Protein AF-A0A1A8B8T2-F1 (afdb_monomer_lite)

Radius of gyration: 16.43 Å; chains: 1; bounding box: 37×33×47 Å

Secondary structure (DSSP, 8-state):
-EEEEETTTHHHHHHHHHGGGT-SS----SEEEEES--HHHHHHHHHHT-GGG-SEEEEESS----HHHHHHHHHHS--TT--EEEPPTTSSBGGGTGGGHHHHHHHHHHHHHH-TT--EEE-TT-B-TTTHHHHHTT--SPPSEEE-TT----HHHHHHHHTSTTTTT---

Structure (mmCIF, N/CA/C/O backbone):
data_AF-A0A1A8B8T2-F1
#
_entry.id   AF-A0A1A8B8T2-F1
#
loop_
_atom_site.group_PDB
_atom_site.id
_atom_site.type_symbol
_atom_site.label_atom_id
_atom_site.label_alt_id
_atom_site.label_comp_id
_atom_site.label_asym_id
_atom_site.label_entity_id
_atom_site.label_seq_id
_atom_site.pdbx_PDB_ins_code
_atom_site.Cartn_x
_atom_site.Cartn_y
_atom_site.Cartn_z
_atom_site.occupancy
_atom_site.B_iso_or_equiv
_atom_site.auth_seq_id
_atom_site.auth_comp_id
_atom_site.auth_asym_id
_atom_site.auth_atom_id
_atom_site.pdbx_PDB_model_num
ATOM 1 N N . LEU A 1 1 ? -11.308 -6.260 12.263 1.00 86.25 1 LEU A N 1
ATOM 2 C CA . LEU A 1 1 ? -12.463 -6.213 11.328 1.00 86.25 1 LEU A CA 1
ATOM 3 C C . LEU A 1 1 ? -11.987 -5.758 9.951 1.00 86.25 1 LEU A C 1
ATOM 5 O O . LEU A 1 1 ? -10.946 -5.115 9.890 1.00 86.25 1 LEU A O 1
ATOM 9 N N . ASN A 1 2 ? -12.717 -6.078 8.880 1.00 91.50 2 ASN A N 1
ATOM 10 C CA . ASN A 1 2 ? -12.465 -5.517 7.548 1.00 91.50 2 ASN A CA 1
ATOM 11 C C . ASN A 1 2 ? -13.457 -4.379 7.314 1.00 91.50 2 ASN A C 1
ATOM 13 O O . ASN A 1 2 ? -14.650 -4.625 7.146 1.00 91.50 2 ASN A O 1
ATOM 17 N N . GLY A 1 3 ? -12.977 -3.143 7.389 1.00 92.88 3 GLY A N 1
ATOM 18 C CA . GLY A 1 3 ? -13.793 -1.956 7.203 1.00 92.88 3 GLY A CA 1
ATOM 19 C C . GLY A 1 3 ? -13.821 -1.504 5.753 1.00 92.88 3 GLY A C 1
ATOM 20 O O . GLY A 1 3 ? -12.793 -1.516 5.078 1.00 92.88 3 GLY A O 1
ATOM 21 N N . PHE A 1 4 ? -14.994 -1.074 5.294 1.00 95.56 4 PHE A N 1
ATOM 22 C CA . PHE A 1 4 ? -15.179 -0.490 3.972 1.00 95.56 4 PHE A CA 1
ATOM 23 C C . PHE A 1 4 ? -15.694 0.942 4.100 1.00 95.56 4 PHE A C 1
ATOM 25 O O . PHE A 1 4 ? -16.806 1.172 4.583 1.00 95.56 4 PHE A O 1
ATOM 32 N N . VAL A 1 5 ? -14.867 1.898 3.689 1.00 96.25 5 VAL A N 1
ATOM 33 C CA . VAL A 1 5 ? -15.116 3.332 3.804 1.00 96.25 5 VAL A CA 1
ATOM 34 C C . VAL A 1 5 ? -15.271 3.925 2.414 1.00 96.25 5 VAL A C 1
ATOM 36 O O . VAL A 1 5 ? -14.436 3.754 1.532 1.00 96.25 5 VAL A O 1
ATOM 39 N N . THR A 1 6 ? -16.362 4.645 2.235 1.00 96.25 6 THR A N 1
ATOM 40 C CA . THR A 1 6 ? -16.762 5.287 0.995 1.00 96.25 6 THR A CA 1
ATOM 41 C C . THR A 1 6 ? -17.175 6.720 1.258 1.00 96.25 6 THR A C 1
ATOM 43 O O . THR A 1 6 ? -17.465 7.085 2.399 1.00 96.25 6 THR A O 1
ATOM 46 N N . GLY A 1 7 ? -17.309 7.527 0.205 1.00 93.12 7 GLY A N 1
ATOM 47 C CA . GLY A 1 7 ? -17.884 8.868 0.338 1.00 93.12 7 GLY A CA 1
ATOM 48 C C . GLY A 1 7 ? -19.260 8.894 1.024 1.00 93.12 7 GLY A C 1
ATOM 49 O O . GLY A 1 7 ? -19.603 9.890 1.646 1.00 93.12 7 GLY A O 1
ATOM 50 N N . ARG A 1 8 ? -20.033 7.796 0.975 1.00 94.38 8 ARG A N 1
ATOM 51 C CA . ARG A 1 8 ? -21.388 7.715 1.553 1.00 94.38 8 ARG A CA 1
ATOM 52 C C . ARG A 1 8 ? -21.424 7.394 3.045 1.00 94.38 8 ARG A C 1
ATOM 54 O O . ARG A 1 8 ? -22.410 7.706 3.699 1.00 94.38 8 ARG A O 1
ATOM 61 N N . ASN A 1 9 ? -20.400 6.724 3.570 1.00 95.31 9 ASN A N 1
ATOM 62 C CA . ASN A 1 9 ? -20.341 6.313 4.978 1.00 95.31 9 ASN A CA 1
ATOM 63 C C . ASN A 1 9 ? -19.120 6.888 5.711 1.00 95.31 9 ASN A C 1
ATOM 65 O O . ASN A 1 9 ? -18.833 6.475 6.831 1.00 95.31 9 ASN A O 1
ATOM 69 N N . TYR A 1 10 ? -18.424 7.848 5.100 1.00 96.12 10 TYR A N 1
ATOM 70 C CA . TYR A 1 10 ? -17.279 8.524 5.695 1.00 96.12 10 TYR A CA 1
ATOM 71 C C . TYR A 1 10 ? -17.621 9.144 7.054 1.00 96.12 10 TYR A C 1
ATOM 73 O O . TYR A 1 10 ? -16.960 8.820 8.036 1.00 96.12 10 TYR A O 1
ATOM 81 N N . ASP A 1 11 ? -18.669 9.970 7.132 1.00 95.88 11 ASP A N 1
ATOM 82 C CA . ASP A 1 11 ? -19.030 10.683 8.364 1.00 95.88 11 ASP A CA 1
ATOM 83 C C . ASP A 1 11 ? -19.333 9.743 9.542 1.00 95.88 11 ASP A C 1
ATOM 85 O O . ASP A 1 11 ? -18.708 9.902 10.595 1.00 95.88 11 ASP A O 1
ATOM 89 N N . PRO A 1 12 ? -20.209 8.721 9.414 1.00 94.19 12 PRO A N 1
ATOM 90 C CA . PRO A 1 12 ? -20.459 7.808 10.526 1.00 94.19 12 PRO A CA 1
ATOM 91 C C . PRO A 1 12 ? -19.224 6.979 10.905 1.00 94.19 12 PRO A C 1
ATOM 93 O O . PRO A 1 12 ? -19.027 6.711 12.088 1.00 94.19 12 PRO A O 1
ATOM 96 N N . VAL A 1 13 ? -18.367 6.599 9.948 1.00 94.06 13 VAL A N 1
ATOM 97 C CA . VAL A 1 13 ? -17.121 5.868 10.244 1.00 94.06 13 VAL A CA 1
ATOM 98 C C . VAL A 1 13 ? -16.120 6.757 10.982 1.00 94.06 13 VAL A C 1
ATOM 100 O O . VAL A 1 13 ? -15.571 6.344 12.001 1.00 94.06 13 VAL A O 1
ATOM 103 N N . ALA A 1 14 ? -15.905 7.986 10.511 1.00 94.25 14 ALA A N 1
ATOM 104 C CA . ALA A 1 14 ? -15.020 8.948 11.159 1.00 94.25 14 ALA A CA 1
ATOM 105 C C . ALA A 1 14 ? -15.506 9.274 12.579 1.00 94.25 14 ALA A C 1
ATOM 107 O O . ALA A 1 14 ? -14.713 9.253 13.520 1.00 94.25 14 ALA A O 1
ATOM 108 N N . GLN A 1 15 ? -16.813 9.486 12.757 1.00 92.00 15 GLN A N 1
ATOM 109 C CA . GLN A 1 15 ? -17.411 9.712 14.070 1.00 92.00 15 GLN A CA 1
ATOM 110 C C . GLN A 1 15 ? -17.219 8.506 14.997 1.00 92.00 15 GLN A C 1
ATOM 112 O O . GLN A 1 15 ? -16.865 8.678 16.162 1.00 92.00 15 GLN A O 1
ATOM 117 N N . ALA A 1 16 ? -17.405 7.284 14.491 1.00 91.00 16 ALA A N 1
ATOM 118 C CA . ALA A 1 16 ? -17.184 6.074 15.274 1.00 91.00 16 ALA A CA 1
ATOM 119 C C . ALA A 1 16 ? -15.723 5.946 15.737 1.00 91.00 16 ALA A C 1
ATOM 121 O O . ALA A 1 16 ? -15.481 5.582 16.889 1.00 91.00 16 ALA A O 1
ATOM 122 N N . PHE A 1 17 ? -14.755 6.312 14.888 1.00 91.62 17 PHE A N 1
ATOM 123 C CA . PHE A 1 17 ? -13.347 6.341 15.282 1.00 91.62 17 PHE A CA 1
ATOM 124 C C . PHE A 1 17 ? -13.031 7.427 16.318 1.00 91.62 17 PHE A C 1
ATOM 126 O O . PHE A 1 17 ? -12.315 7.169 17.284 1.00 91.62 17 PHE A O 1
ATOM 133 N N . LEU A 1 18 ? -13.603 8.626 16.180 1.00 90.31 18 LEU A N 1
ATOM 134 C CA . LEU A 1 18 ? -13.423 9.703 17.163 1.00 90.31 18 LEU A CA 1
ATOM 135 C C . LEU A 1 18 ? -13.948 9.315 18.553 1.00 90.31 18 LEU A C 1
ATOM 137 O O . LEU A 1 18 ? -13.370 9.697 19.570 1.00 90.31 18 LEU A O 1
ATOM 141 N N . LEU A 1 19 ? -15.018 8.520 18.598 1.00 88.12 19 LEU A N 1
ATOM 142 C CA . LEU A 1 19 ? -15.639 8.060 19.836 1.00 88.12 19 LEU A CA 1
ATOM 143 C C . LEU A 1 19 ? -14.949 6.834 20.463 1.00 88.12 19 LEU A C 1
ATOM 145 O O . LEU A 1 19 ? -15.340 6.438 21.560 1.00 88.12 19 LEU A O 1
ATOM 149 N N . LEU A 1 20 ? -13.895 6.265 19.855 1.00 82.25 20 LEU A N 1
ATOM 150 C CA . LEU A 1 20 ? -13.179 5.088 20.386 1.00 82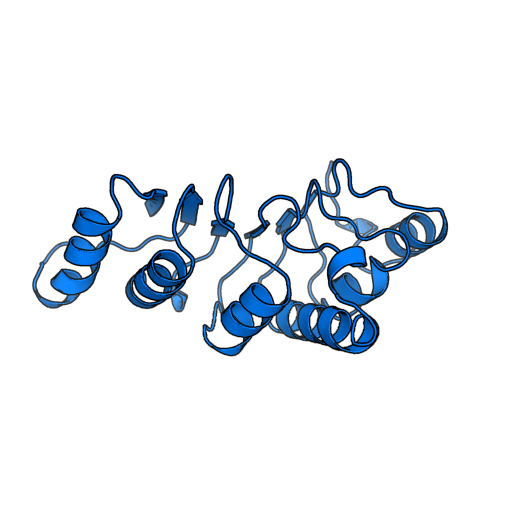.25 20 LEU A CA 1
ATOM 151 C C . LEU A 1 20 ? -12.725 5.244 21.840 1.00 82.25 20 LEU A C 1
ATOM 153 O O . LEU A 1 20 ? -12.705 4.276 22.597 1.00 82.25 20 LEU A O 1
ATOM 157 N N . ARG A 1 21 ? -12.354 6.465 22.240 1.00 73.38 21 ARG A N 1
ATOM 158 C CA . ARG A 1 21 ? -11.907 6.760 23.611 1.00 73.38 21 ARG A CA 1
ATOM 159 C C . ARG A 1 21 ? -13.054 6.838 24.620 1.00 73.38 21 ARG A C 1
ATOM 161 O O . ARG A 1 21 ? -12.801 6.799 25.818 1.00 73.38 21 ARG A O 1
ATOM 168 N N . CYS A 1 22 ? -14.290 6.951 24.144 1.00 79.69 22 CYS A N 1
ATOM 169 C CA . CYS A 1 22 ? -15.491 7.161 24.949 1.00 79.69 22 CYS A CA 1
ATOM 170 C C . CYS A 1 22 ? -16.434 5.947 24.944 1.00 79.69 22 CYS A C 1
ATOM 172 O O . CYS A 1 22 ? -17.395 5.925 25.710 1.00 79.69 22 CYS A O 1
ATOM 174 N N . CYS A 1 23 ? -16.178 4.945 24.098 1.00 75.81 23 CYS A N 1
ATOM 175 C CA . CYS A 1 23 ? -17.034 3.773 23.943 1.00 75.81 23 CYS A CA 1
ATOM 176 C C . CYS A 1 23 ? -16.363 2.496 24.485 1.00 75.81 23 CYS A C 1
ATOM 178 O O . CYS A 1 23 ? -15.173 2.280 24.256 1.00 75.81 23 CYS A O 1
ATOM 180 N N . PRO A 1 24 ? -17.116 1.602 25.156 1.00 75.81 24 PRO A N 1
ATOM 181 C CA . PRO A 1 24 ? -16.579 0.329 25.643 1.00 75.81 24 PRO A CA 1
ATOM 182 C C . PRO A 1 24 ? -16.235 -0.644 24.501 1.00 75.81 24 PRO A C 1
ATOM 184 O O . PRO A 1 24 ? -15.379 -1.511 24.669 1.00 75.81 24 PRO A O 1
ATOM 187 N N . LEU A 1 25 ? -16.870 -0.492 23.330 1.00 78.50 25 LEU A N 1
ATOM 188 C CA . LEU A 1 25 ? -16.564 -1.260 22.126 1.00 78.50 25 LEU A CA 1
ATOM 189 C C . LEU A 1 25 ? -15.588 -0.479 21.239 1.00 78.50 25 LEU A C 1
ATOM 191 O O . LEU A 1 25 ? -15.946 0.557 20.681 1.00 78.50 25 LEU A O 1
ATOM 195 N N . LYS A 1 26 ? -14.367 -0.999 21.083 1.00 79.31 26 LYS A N 1
ATOM 196 C CA . LYS A 1 26 ? -13.339 -0.396 20.228 1.00 79.31 26 LYS A CA 1
ATOM 197 C C . LYS A 1 26 ? -13.369 -1.011 18.832 1.00 79.31 26 LYS A C 1
ATOM 199 O O . LYS A 1 26 ? -13.115 -2.203 18.655 1.00 79.31 26 LYS A O 1
ATOM 204 N N . LEU A 1 27 ? -13.702 -0.197 17.839 1.00 82.44 27 LEU A N 1
ATOM 205 C CA . LEU A 1 27 ? -13.616 -0.554 16.428 1.00 82.44 27 LEU A CA 1
ATOM 206 C C . LEU A 1 27 ? -12.154 -0.516 15.974 1.00 82.44 27 LEU A C 1
ATOM 208 O O . LEU A 1 27 ? -11.565 0.552 15.882 1.00 82.44 27 LEU A O 1
ATOM 212 N N . HIS A 1 28 ? -11.600 -1.679 15.630 1.00 86.50 28 HIS A N 1
ATOM 213 C CA . HIS A 1 28 ? -10.270 -1.781 15.026 1.00 86.50 28 HIS A CA 1
ATOM 214 C C . HIS A 1 28 ? -10.358 -2.422 13.639 1.00 86.50 28 HIS A C 1
ATOM 216 O O . HIS A 1 28 ? -10.804 -3.574 13.470 1.00 86.50 28 HIS A O 1
ATOM 222 N N . PHE A 1 29 ? -9.930 -1.672 12.626 1.00 92.44 29 PHE A N 1
ATOM 223 C CA . PHE A 1 29 ? -9.843 -2.161 11.257 1.00 92.44 29 PHE A CA 1
ATOM 224 C C . PHE A 1 29 ? -8.475 -2.805 11.045 1.00 92.44 29 PHE A C 1
ATOM 226 O O . PHE A 1 29 ? -7.437 -2.169 11.118 1.00 92.44 29 PHE A O 1
ATOM 233 N N . VAL A 1 30 ? -8.502 -4.113 10.807 1.00 94.69 30 VAL A N 1
ATOM 234 C CA . VAL A 1 30 ? -7.327 -4.922 10.462 1.00 94.69 30 VAL A CA 1
ATOM 235 C C . VAL A 1 30 ? -7.168 -4.955 8.942 1.00 94.69 30 VAL A C 1
ATOM 237 O O . VAL A 1 30 ? -6.048 -4.986 8.438 1.00 94.69 30 VAL A O 1
ATOM 240 N N . GLY A 1 31 ? -8.287 -4.900 8.216 1.00 97.00 31 GLY A N 1
ATOM 241 C CA . GLY A 1 31 ? -8.344 -4.537 6.807 1.00 97.00 31 GLY A CA 1
ATOM 242 C C . GLY A 1 31 ? -9.090 -3.217 6.649 1.00 97.00 31 GLY A C 1
ATOM 243 O O . GLY A 1 31 ? -10.160 -3.040 7.234 1.00 97.00 31 GLY A O 1
ATOM 244 N N . PHE A 1 32 ? -8.531 -2.302 5.871 1.00 97.31 32 PHE A N 1
ATOM 245 C CA . PHE A 1 32 ? -9.103 -1.003 5.564 1.00 97.31 32 PHE A CA 1
ATOM 246 C C . PHE A 1 32 ? -9.251 -0.884 4.050 1.00 97.31 32 PHE A C 1
ATOM 248 O O . PHE A 1 32 ? -8.254 -0.868 3.333 1.00 97.31 32 PHE A O 1
ATOM 255 N N . ARG A 1 33 ? -10.487 -0.777 3.562 1.00 97.31 33 ARG A N 1
ATOM 256 C CA . ARG A 1 33 ? -10.778 -0.532 2.151 1.00 97.31 33 ARG A CA 1
ATOM 257 C C . ARG A 1 33 ? -11.412 0.843 1.970 1.00 97.31 33 ARG A C 1
ATOM 259 O O . ARG A 1 33 ? -12.443 1.115 2.576 1.00 97.31 33 ARG A O 1
ATOM 266 N N . ALA A 1 34 ? -10.823 1.673 1.120 1.00 97.12 34 ALA A N 1
ATOM 267 C CA . ALA A 1 34 ? -11.326 2.974 0.696 1.00 97.12 34 ALA A CA 1
ATOM 268 C C . ALA A 1 34 ? -11.799 2.935 -0.757 1.00 97.12 34 ALA A C 1
ATOM 270 O O . ALA A 1 34 ? -11.105 2.394 -1.614 1.00 97.12 34 ALA A O 1
ATOM 271 N N . ASP A 1 35 ? -12.941 3.557 -1.031 1.00 95.69 35 ASP A N 1
ATOM 272 C CA . ASP A 1 35 ? -13.496 3.714 -2.378 1.00 95.69 35 ASP A CA 1
ATOM 273 C C . ASP A 1 35 ? -14.208 5.066 -2.503 1.00 95.69 35 ASP A C 1
ATOM 275 O O . ASP A 1 35 ? -14.904 5.490 -1.583 1.00 95.69 35 ASP A O 1
ATOM 279 N N . SER A 1 36 ? -14.052 5.768 -3.625 1.00 94.94 36 SER A N 1
ATOM 280 C CA . SER A 1 36 ? -14.780 7.015 -3.906 1.00 94.94 36 SER A CA 1
ATOM 281 C C . SER A 1 36 ? -14.655 8.067 -2.784 1.00 94.94 36 SER A C 1
ATOM 283 O O . SER A 1 36 ? -15.607 8.787 -2.468 1.00 94.94 36 SER A O 1
ATOM 285 N N . LEU A 1 37 ? -13.487 8.125 -2.134 1.00 95.56 37 LEU A N 1
ATOM 286 C CA . LEU A 1 37 ? -13.139 9.109 -1.110 1.00 95.56 37 LEU A CA 1
ATOM 287 C C . LEU A 1 37 ? -12.304 10.240 -1.711 1.00 95.56 37 LEU A C 1
ATOM 289 O O . LEU A 1 37 ? -11.408 10.011 -2.522 1.00 95.56 37 LEU A O 1
ATOM 293 N N . SER A 1 38 ? -12.541 11.465 -1.237 1.00 95.31 38 SER A N 1
ATOM 294 C CA . SER A 1 38 ? -11.594 12.559 -1.457 1.00 95.31 38 SER A CA 1
ATOM 295 C C . SER A 1 38 ? -10.281 12.267 -0.723 1.00 95.31 38 SER A C 1
ATOM 297 O O . SER A 1 38 ? -10.276 11.596 0.312 1.00 95.31 38 SER A O 1
ATOM 299 N N . LEU A 1 39 ? -9.162 12.813 -1.208 1.00 94.50 39 LEU A N 1
ATOM 300 C CA . LEU A 1 39 ? -7.859 12.638 -0.553 1.00 94.50 39 LEU A CA 1
ATOM 301 C C . LEU A 1 39 ? -7.879 13.139 0.892 1.00 94.50 39 LEU A C 1
ATOM 303 O O . LEU A 1 39 ? -7.416 12.452 1.795 1.00 94.50 39 LEU A O 1
ATOM 307 N N . LYS A 1 40 ? -8.504 14.294 1.141 1.00 94.88 40 LYS A N 1
ATOM 308 C CA . LYS A 1 40 ? -8.662 14.826 2.499 1.00 94.88 40 LYS A CA 1
ATOM 309 C C . LYS A 1 40 ? -9.353 13.816 3.420 1.00 94.88 40 LYS A C 1
ATOM 311 O O . LYS A 1 40 ? -8.881 13.587 4.531 1.00 94.88 40 LYS A O 1
ATOM 316 N N . HIS A 1 41 ? -10.448 13.210 2.959 1.00 95.94 41 HIS A N 1
ATOM 317 C CA . HIS A 1 41 ? -11.193 12.224 3.739 1.00 95.94 41 HIS A CA 1
ATOM 318 C C . HIS A 1 41 ? -10.395 10.941 3.947 1.00 95.94 41 HIS A C 1
ATOM 320 O O . HIS A 1 41 ? -10.339 10.463 5.075 1.00 95.94 41 HIS A O 1
ATOM 326 N N . LEU A 1 42 ? -9.731 10.431 2.905 1.00 95.81 42 LEU A N 1
ATOM 327 C CA . LEU A 1 42 ? -8.870 9.251 2.990 1.00 95.81 42 LEU A CA 1
ATOM 328 C C . LEU A 1 42 ? -7.783 9.422 4.058 1.00 95.81 42 LEU A C 1
ATOM 330 O O . LEU A 1 42 ? -7.661 8.593 4.956 1.00 95.81 42 LEU A O 1
ATOM 334 N N . PHE A 1 43 ? -7.013 10.509 3.986 1.00 95.12 43 PHE A N 1
ATOM 335 C CA . PHE A 1 43 ? -5.911 10.759 4.915 1.00 95.12 43 PHE A CA 1
ATOM 336 C C . PHE A 1 43 ? -6.407 10.958 6.345 1.00 95.12 43 PHE A C 1
ATOM 338 O O . PHE A 1 43 ? -5.794 10.464 7.291 1.00 95.12 43 PHE A O 1
ATOM 345 N N . TYR A 1 44 ? -7.520 11.675 6.507 1.00 95.25 44 TYR A N 1
ATOM 346 C CA . TYR A 1 44 ? -8.097 11.918 7.819 1.00 95.25 44 TYR A CA 1
ATOM 347 C C . TYR A 1 44 ? -8.586 10.621 8.466 1.00 95.25 44 TYR A C 1
ATOM 349 O O . TYR A 1 44 ? -8.184 10.307 9.584 1.00 95.25 44 TYR A O 1
ATOM 357 N N . VAL A 1 45 ? -9.396 9.830 7.756 1.00 94.94 45 VAL A N 1
ATOM 358 C CA . VAL A 1 45 ? -9.964 8.601 8.322 1.00 94.94 45 VAL A CA 1
ATOM 359 C C . VAL A 1 45 ? -8.899 7.527 8.557 1.00 94.94 45 VAL A C 1
ATOM 361 O O . VAL A 1 45 ? -8.981 6.828 9.560 1.00 94.94 45 VAL A O 1
ATOM 364 N N . LEU A 1 46 ? -7.868 7.426 7.705 1.00 94.81 46 LEU A N 1
ATOM 365 C CA . LEU A 1 46 ? -6.755 6.495 7.926 1.00 94.81 46 LEU A CA 1
ATOM 366 C C . LEU A 1 46 ? -6.007 6.813 9.220 1.00 94.81 46 LEU A C 1
ATOM 368 O O . LEU A 1 46 ? -5.714 5.905 9.988 1.00 94.81 46 LEU A O 1
ATOM 372 N N . ARG A 1 47 ? -5.758 8.097 9.504 1.00 92.25 47 ARG A N 1
ATOM 373 C CA . ARG A 1 47 ? -5.132 8.523 10.766 1.00 92.25 47 ARG A CA 1
ATOM 374 C C . ARG A 1 47 ? -5.987 8.210 11.991 1.00 92.25 47 ARG A C 1
ATOM 376 O O . ARG A 1 47 ? -5.438 7.957 13.055 1.00 92.25 47 ARG A O 1
ATOM 383 N N . LEU A 1 48 ? -7.311 8.245 11.851 1.00 92.38 48 LEU A N 1
ATOM 384 C CA . LEU A 1 48 ? -8.231 7.886 12.929 1.00 92.38 48 LEU A CA 1
ATOM 385 C C . LEU A 1 48 ? -8.351 6.369 13.140 1.00 92.38 48 LEU A C 1
ATOM 387 O O . LEU A 1 48 ? -8.685 5.940 14.240 1.00 92.38 48 LEU A O 1
ATOM 391 N N . ALA A 1 49 ? -8.082 5.567 12.110 1.00 91.94 49 ALA A N 1
ATOM 392 C CA . ALA A 1 49 ? -8.307 4.122 12.099 1.00 91.94 49 ALA A CA 1
ATOM 393 C C . ALA A 1 49 ? -7.187 3.285 12.755 1.00 91.94 49 ALA A C 1
ATOM 395 O O . ALA A 1 49 ? -7.148 2.078 12.523 1.00 91.94 49 ALA A O 1
ATOM 396 N N . GLU A 1 50 ? -6.299 3.906 13.543 1.00 89.56 50 GLU A N 1
ATOM 397 C CA . GLU A 1 50 ? -5.125 3.274 14.178 1.00 89.56 50 GLU A CA 1
ATOM 398 C C . GLU A 1 50 ? -4.275 2.456 13.176 1.00 89.56 50 GLU A C 1
ATOM 400 O O . GLU A 1 50 ? -4.320 1.219 13.164 1.00 89.56 50 GLU A O 1
ATOM 405 N N . PRO A 1 51 ? -3.502 3.134 12.301 1.00 92.75 51 PRO A N 1
ATOM 406 C CA . PRO A 1 51 ? -2.668 2.515 11.263 1.00 92.75 51 PRO A CA 1
ATOM 407 C C . PRO A 1 51 ? -1.788 1.345 11.728 1.00 92.75 51 PRO A C 1
ATOM 409 O O . PRO A 1 51 ? -1.527 0.416 10.964 1.00 92.75 51 PRO A O 1
ATOM 412 N N . GLU A 1 52 ? -1.388 1.334 12.999 1.00 92.50 52 GLU A N 1
ATOM 413 C CA . GLU A 1 52 ? -0.570 0.305 13.640 1.00 92.50 52 GLU A CA 1
ATOM 414 C C . GLU A 1 52 ? -1.263 -1.066 13.729 1.00 92.50 52 GLU A C 1
ATOM 416 O O . GLU A 1 52 ? -0.607 -2.099 13.926 1.00 92.50 52 GLU A O 1
ATOM 421 N N . ALA A 1 53 ? -2.593 -1.094 13.609 1.00 92.00 53 ALA A N 1
ATOM 422 C CA . ALA A 1 53 ? -3.405 -2.306 13.577 1.00 92.00 53 ALA A CA 1
ATOM 423 C C . ALA A 1 53 ? -3.729 -2.779 12.148 1.00 92.00 53 ALA A C 1
ATOM 425 O O . ALA A 1 53 ? -4.148 -3.929 11.971 1.00 92.00 53 ALA A O 1
ATOM 426 N N . ILE A 1 54 ? -3.523 -1.930 11.134 1.00 96.62 54 ILE A N 1
ATOM 427 C CA . ILE A 1 54 ? -3.876 -2.226 9.746 1.00 96.62 54 ILE A CA 1
ATOM 428 C C . ILE A 1 54 ? -2.856 -3.202 9.151 1.00 96.62 54 ILE A C 1
ATOM 430 O O . ILE A 1 54 ? -1.659 -2.941 9.066 1.00 96.62 54 ILE A O 1
ATOM 434 N N . THR A 1 55 ? -3.361 -4.347 8.701 1.00 97.62 55 THR A N 1
ATOM 435 C CA . THR A 1 55 ? -2.592 -5.379 7.989 1.00 97.62 55 THR A CA 1
ATOM 436 C C . THR A 1 55 ? -2.896 -5.414 6.497 1.00 97.62 55 THR A C 1
ATOM 438 O O . THR A 1 55 ? -2.091 -5.923 5.720 1.00 97.62 55 THR A O 1
ATOM 441 N N . LYS A 1 56 ? -4.033 -4.852 6.080 1.00 98.25 56 LYS A N 1
ATOM 442 C CA . LYS A 1 56 ? -4.440 -4.767 4.679 1.00 98.25 56 LYS A CA 1
ATOM 443 C C . LYS A 1 56 ? -5.009 -3.385 4.382 1.00 98.25 56 LYS A C 1
ATOM 445 O O . LYS A 1 56 ? -5.967 -2.982 5.034 1.00 98.25 56 LYS A O 1
ATOM 450 N N . LEU A 1 57 ? -4.437 -2.685 3.408 1.00 98.12 57 LEU A N 1
ATOM 451 C CA . LEU A 1 57 ? -4.892 -1.380 2.938 1.00 98.12 57 LEU A CA 1
ATOM 452 C C . LEU A 1 57 ? -5.261 -1.481 1.461 1.00 98.12 57 LEU A C 1
ATOM 454 O O . LEU A 1 57 ? -4.408 -1.731 0.617 1.00 98.12 57 LEU A O 1
ATOM 458 N N . GLU A 1 58 ? -6.532 -1.263 1.154 1.00 97.56 58 GLU A N 1
ATOM 459 C CA . GLU A 1 58 ? -7.061 -1.302 -0.202 1.00 97.56 58 GLU A CA 1
ATOM 460 C C . GLU A 1 58 ? -7.62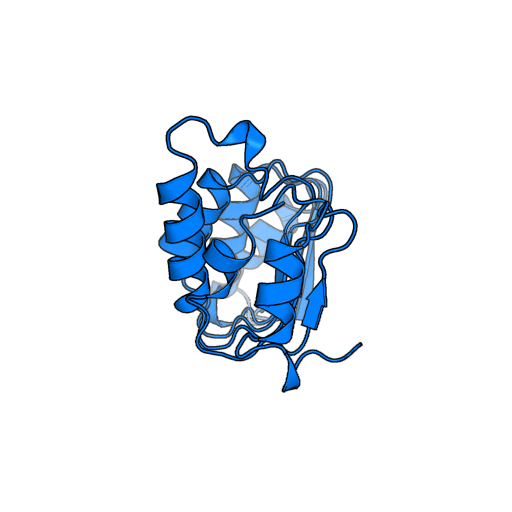4 0.062 -0.570 1.00 97.56 58 GLU A C 1
ATOM 462 O O . GLU A 1 58 ? -8.717 0.422 -0.143 1.00 97.56 58 GLU A O 1
ATOM 467 N N . VAL A 1 59 ? -6.902 0.831 -1.374 1.00 96.69 59 VAL A N 1
ATOM 468 C CA . VAL A 1 59 ? -7.433 2.057 -1.965 1.00 96.69 59 VAL A CA 1
ATOM 469 C C . VAL A 1 59 ? -7.851 1.715 -3.386 1.00 96.69 59 VAL A C 1
ATOM 471 O O . VAL A 1 59 ? -7.018 1.431 -4.236 1.00 96.69 59 VAL A O 1
ATOM 474 N N . VAL A 1 60 ? -9.155 1.683 -3.636 1.00 90.44 60 VAL A N 1
ATOM 475 C CA . VAL A 1 60 ? -9.733 1.261 -4.918 1.00 90.44 60 VAL A CA 1
ATOM 476 C C . VAL A 1 60 ? -10.664 2.340 -5.461 1.00 90.44 60 VAL A C 1
ATOM 478 O O . VAL A 1 60 ? -10.999 3.254 -4.724 1.00 90.44 60 VAL A O 1
ATOM 481 N N . HIS A 1 61 ? -11.040 2.223 -6.741 1.00 78.62 61 HIS A N 1
ATOM 482 C CA . HIS A 1 61 ? -12.044 3.000 -7.499 1.00 78.62 61 HIS A CA 1
ATOM 483 C C . HIS A 1 61 ? -12.301 4.464 -7.073 1.00 78.62 61 HIS A C 1
ATOM 485 O O . HIS A 1 61 ? -12.730 4.763 -5.965 1.00 78.62 61 HIS A O 1
ATOM 491 N N . ASN A 1 62 ? -12.173 5.406 -8.011 1.00 85.62 62 ASN A N 1
ATOM 492 C CA . ASN A 1 62 ? -12.578 6.816 -7.840 1.00 85.62 62 ASN A CA 1
ATOM 493 C C . ASN A 1 62 ? -11.920 7.573 -6.670 1.00 85.62 62 ASN A C 1
ATOM 495 O O . ASN A 1 62 ? -12.366 8.665 -6.316 1.00 85.62 62 ASN A O 1
ATOM 499 N N . VAL A 1 63 ? -10.860 7.030 -6.072 1.00 93.56 63 VAL A N 1
ATOM 500 C CA . VAL A 1 63 ? -9.963 7.795 -5.207 1.00 93.56 63 VAL A CA 1
ATOM 501 C C . VAL A 1 63 ? -8.876 8.388 -6.106 1.00 93.56 63 VAL A C 1
ATOM 503 O O . VAL A 1 63 ? -8.141 7.612 -6.720 1.00 93.56 63 VAL A O 1
ATOM 506 N N . PRO A 1 64 ? -8.739 9.724 -6.203 1.00 92.81 64 PRO A N 1
ATOM 507 C CA . PRO A 1 64 ? -7.741 10.369 -7.056 1.00 92.81 64 PRO A CA 1
ATOM 508 C C . PRO A 1 64 ? -6.352 10.335 -6.395 1.00 92.81 64 PRO A C 1
ATOM 510 O O . PRO A 1 64 ? -5.733 11.369 -6.157 1.00 92.81 64 PRO A O 1
ATOM 513 N N . LEU A 1 65 ? -5.896 9.139 -6.016 1.00 93.69 65 LEU A N 1
ATOM 514 C CA . LEU A 1 65 ? -4.566 8.914 -5.464 1.00 93.69 65 LEU A CA 1
ATOM 515 C C . LEU A 1 65 ? -3.559 8.895 -6.612 1.00 93.69 65 LEU A C 1
ATOM 517 O O . LEU A 1 65 ? -3.751 8.178 -7.587 1.00 93.69 65 LEU A O 1
ATOM 521 N N . GLU A 1 66 ? -2.484 9.660 -6.466 1.00 92.38 66 GLU A N 1
ATOM 522 C CA . GLU A 1 66 ? -1.365 9.721 -7.411 1.00 92.38 66 GLU A CA 1
ATOM 523 C C . GLU A 1 66 ? -0.058 9.517 -6.638 1.00 92.38 66 GLU A C 1
ATOM 525 O O . GLU A 1 66 ? -0.053 9.548 -5.405 1.00 92.38 66 GLU A O 1
ATOM 530 N N . ALA A 1 67 ? 1.051 9.331 -7.348 1.00 91.94 67 ALA A N 1
ATOM 531 C CA . ALA A 1 67 ? 2.346 8.980 -6.773 1.00 91.94 67 ALA A CA 1
ATOM 532 C C . ALA A 1 67 ? 2.810 9.945 -5.665 1.00 91.94 67 ALA A C 1
ATOM 534 O O . ALA A 1 67 ? 3.218 9.486 -4.601 1.00 91.94 67 ALA A O 1
ATOM 535 N N . PHE A 1 68 ? 2.658 11.261 -5.849 1.00 91.44 68 PHE A N 1
ATOM 536 C CA . PHE A 1 68 ? 2.986 12.248 -4.810 1.00 91.44 68 PHE A CA 1
ATOM 537 C C . PHE A 1 68 ? 2.104 12.094 -3.560 1.00 91.44 68 PHE A C 1
ATOM 539 O O . PHE A 1 68 ? 2.575 12.151 -2.427 1.00 91.44 68 PHE A O 1
ATOM 546 N N . HIS A 1 69 ? 0.807 11.833 -3.737 1.00 94.00 69 HIS A N 1
ATOM 547 C CA . HIS A 1 69 ? -0.084 11.567 -2.607 1.00 94.00 69 HIS A CA 1
ATOM 548 C C . HIS A 1 69 ? 0.317 10.280 -1.877 1.00 94.00 69 HIS A C 1
ATOM 550 O O . HIS A 1 69 ? 0.282 10.231 -0.650 1.00 94.00 69 HIS A O 1
ATOM 556 N N . LEU A 1 70 ? 0.720 9.244 -2.613 1.00 94.44 70 LEU A N 1
ATOM 557 C CA . LEU A 1 70 ? 1.204 8.000 -2.025 1.00 94.44 70 LEU A CA 1
ATOM 558 C C . LEU A 1 70 ? 2.499 8.212 -1.228 1.00 94.44 70 LEU A C 1
ATOM 560 O O . LEU A 1 70 ? 2.621 7.683 -0.126 1.00 94.44 70 LEU A O 1
ATOM 564 N N . GLU A 1 71 ? 3.427 9.020 -1.736 1.00 94.44 71 GLU A N 1
ATOM 565 C CA . GLU A 1 71 ? 4.657 9.388 -1.030 1.00 94.44 71 GLU A CA 1
ATOM 566 C C . GLU A 1 71 ? 4.336 10.083 0.299 1.00 94.44 71 GLU A C 1
ATOM 568 O O . GLU A 1 71 ? 4.841 9.700 1.357 1.00 94.44 71 GLU A O 1
ATOM 573 N N . VAL A 1 72 ? 3.428 11.064 0.279 1.00 94.56 72 VAL A N 1
ATOM 574 C CA . VAL A 1 72 ? 2.979 11.751 1.498 1.00 94.56 72 VAL A CA 1
ATOM 575 C C . VAL A 1 72 ? 2.289 10.775 2.454 1.00 94.56 72 VAL A C 1
ATOM 577 O O . VAL A 1 72 ? 2.506 10.849 3.661 1.00 94.56 72 VAL A O 1
ATOM 580 N N . LEU A 1 73 ? 1.475 9.844 1.953 1.00 95.19 73 LEU A N 1
ATOM 581 C CA . LEU A 1 73 ? 0.804 8.852 2.793 1.00 95.19 73 LEU A CA 1
ATOM 582 C C . LEU A 1 73 ? 1.819 7.960 3.517 1.00 95.19 73 LEU A C 1
ATOM 584 O O . LEU A 1 73 ? 1.768 7.859 4.741 1.00 95.19 73 LEU A O 1
ATOM 588 N N . LEU A 1 74 ? 2.749 7.358 2.773 1.00 95.12 74 LEU A N 1
ATOM 589 C CA . LEU A 1 74 ? 3.734 6.418 3.309 1.00 95.12 74 LEU A CA 1
ATOM 590 C C . LEU A 1 74 ? 4.806 7.099 4.174 1.00 95.12 74 LEU A C 1
ATOM 592 O O . LEU A 1 74 ? 5.342 6.475 5.079 1.00 95.12 74 LEU A O 1
ATOM 596 N N . SER A 1 75 ? 5.103 8.381 3.941 1.00 94.56 75 SER A N 1
ATOM 597 C CA . SER A 1 75 ? 6.063 9.139 4.761 1.00 94.56 75 SER A CA 1
ATOM 598 C C . SER A 1 75 ? 5.461 9.717 6.046 1.00 94.56 75 SER A C 1
ATOM 600 O O . SER A 1 75 ? 6.193 10.043 6.982 1.00 94.56 75 SER A O 1
ATOM 602 N N . LYS A 1 76 ? 4.135 9.906 6.104 1.00 93.06 76 LYS A N 1
ATOM 603 C CA . LYS A 1 76 ? 3.448 10.547 7.242 1.00 93.06 76 LYS A CA 1
ATOM 604 C C . LYS A 1 76 ? 2.649 9.587 8.110 1.00 93.06 76 LYS A C 1
ATOM 606 O O . LYS A 1 76 ? 2.149 10.026 9.149 1.00 93.06 76 LYS A O 1
ATOM 611 N N . VAL A 1 77 ? 2.461 8.348 7.673 1.00 93.06 77 VAL A N 1
ATOM 612 C CA . VAL A 1 77 ? 1.688 7.332 8.382 1.00 93.06 77 VAL A CA 1
ATOM 613 C C . VAL A 1 77 ? 2.508 6.055 8.431 1.00 93.06 77 VAL A C 1
ATOM 615 O O . VAL A 1 77 ? 2.895 5.530 7.391 1.00 93.06 77 VAL A O 1
ATOM 618 N N . ASP A 1 78 ? 2.768 5.569 9.641 1.00 92.75 78 ASP A N 1
ATOM 619 C CA . ASP A 1 78 ? 3.471 4.308 9.836 1.00 92.75 78 ASP A CA 1
ATOM 620 C C . ASP A 1 78 ? 2.478 3.144 9.766 1.00 92.75 78 ASP A C 1
ATOM 622 O O . ASP A 1 78 ? 1.429 3.161 10.414 1.00 92.75 78 ASP A O 1
ATOM 626 N N . PHE A 1 79 ? 2.816 2.127 8.979 1.00 95.94 79 PHE A N 1
ATOM 627 C CA . PHE A 1 79 ? 2.020 0.913 8.848 1.00 95.94 79 PHE A CA 1
ATOM 628 C C . PHE A 1 79 ? 2.867 -0.325 9.188 1.00 95.94 79 PHE A C 1
ATOM 630 O O . PHE A 1 79 ? 3.143 -1.163 8.321 1.00 95.94 79 PHE A O 1
ATOM 637 N N . PRO A 1 80 ? 3.272 -0.495 10.459 1.00 95.44 80 PRO A N 1
ATOM 638 C CA . PRO A 1 80 ? 4.264 -1.497 10.860 1.00 95.44 80 PRO A CA 1
ATOM 639 C C . PRO A 1 80 ? 3.829 -2.942 10.569 1.00 95.44 80 PRO A C 1
ATOM 641 O O . PRO A 1 80 ? 4.659 -3.835 10.374 1.00 95.44 80 PRO A O 1
ATOM 644 N N . LYS A 1 81 ? 2.515 -3.191 10.529 1.00 96.56 81 LYS A N 1
ATOM 645 C CA . LYS A 1 81 ? 1.925 -4.519 10.311 1.00 96.56 81 LYS A CA 1
ATOM 646 C C . LYS A 1 81 ? 1.342 -4.708 8.912 1.00 96.56 81 LYS A C 1
ATOM 648 O O . LYS A 1 81 ? 0.709 -5.740 8.684 1.00 96.56 81 LYS A O 1
ATOM 653 N N . LEU A 1 82 ? 1.529 -3.759 7.989 1.00 98.06 82 LEU A N 1
ATOM 654 C CA . LEU A 1 82 ? 0.931 -3.848 6.660 1.00 98.06 82 LEU A CA 1
ATOM 655 C C . LEU A 1 82 ? 1.534 -5.000 5.872 1.00 98.06 82 LEU A C 1
ATOM 657 O O . LEU A 1 82 ? 2.729 -5.017 5.597 1.00 98.06 82 LEU A O 1
ATOM 661 N N . LYS A 1 83 ? 0.681 -5.950 5.505 1.00 97.88 83 LYS A N 1
ATOM 662 C CA . LYS A 1 83 ? 1.024 -7.119 4.696 1.00 97.88 83 LYS A CA 1
ATOM 663 C C . LYS A 1 83 ? 0.560 -6.973 3.262 1.00 97.88 83 LYS A C 1
ATOM 665 O O . LYS A 1 83 ? 1.240 -7.444 2.361 1.00 97.88 83 LYS A O 1
ATOM 670 N N . SER A 1 84 ? -0.580 -6.319 3.055 1.00 98.25 84 SER A N 1
ATOM 671 C CA . SER A 1 84 ? -1.205 -6.174 1.746 1.00 98.25 84 SER A CA 1
ATOM 672 C C . SER A 1 84 ? -1.530 -4.715 1.449 1.00 98.25 84 SER A C 1
ATOM 674 O O . SER A 1 84 ? -2.204 -4.057 2.244 1.00 98.25 84 SER A O 1
ATOM 676 N N . LEU A 1 85 ? -1.050 -4.228 0.304 1.00 98.12 85 LEU A N 1
ATOM 677 C CA . LEU A 1 85 ? -1.325 -2.892 -0.213 1.00 98.12 85 LEU A CA 1
ATOM 678 C C . LEU A 1 85 ? -1.908 -2.989 -1.625 1.00 98.12 85 LEU A C 1
ATOM 680 O O . LEU A 1 85 ? -1.262 -3.514 -2.531 1.00 98.12 85 LEU A O 1
ATOM 684 N N . THR A 1 86 ? -3.103 -2.441 -1.815 1.00 97.75 86 THR A N 1
ATOM 685 C CA . THR A 1 86 ? -3.737 -2.279 -3.127 1.00 97.75 86 THR A CA 1
ATOM 686 C C . THR A 1 86 ? -3.874 -0.799 -3.439 1.00 97.75 86 THR A C 1
ATOM 688 O O . THR A 1 86 ? -4.445 -0.044 -2.648 1.00 97.75 86 THR A O 1
ATOM 691 N N . LEU A 1 87 ? -3.343 -0.396 -4.591 1.00 96.00 87 LEU A N 1
ATOM 692 C CA . LEU A 1 87 ? -3.395 0.973 -5.091 1.00 96.00 87 LEU A CA 1
ATOM 693 C C . LEU A 1 87 ? -4.450 1.103 -6.199 1.00 96.00 87 LEU A C 1
ATOM 695 O O . LEU A 1 87 ? -4.684 0.140 -6.935 1.00 96.00 87 LEU A O 1
ATOM 699 N N . PRO A 1 88 ? -5.086 2.278 -6.350 1.00 93.69 88 PRO A N 1
ATOM 700 C CA . PRO A 1 88 ? -6.069 2.477 -7.398 1.00 93.69 88 PRO A CA 1
ATOM 701 C C . PRO A 1 88 ? -5.381 2.613 -8.760 1.00 93.69 88 PRO A C 1
ATOM 703 O O . PRO A 1 88 ? -4.198 2.948 -8.860 1.00 93.69 88 PRO A O 1
ATOM 706 N N . ALA A 1 89 ? -6.160 2.398 -9.819 1.00 88.56 89 ALA A N 1
ATOM 707 C CA . ALA A 1 89 ? -5.699 2.563 -11.192 1.00 88.56 89 ALA A CA 1
ATOM 708 C C . ALA A 1 89 ? -5.079 3.952 -11.408 1.00 88.56 89 ALA A C 1
ATOM 710 O O . ALA A 1 89 ? -5.654 4.968 -11.015 1.00 88.56 89 ALA A O 1
ATOM 711 N N . GLY A 1 90 ? -3.912 3.995 -12.050 1.00 83.44 90 GLY A N 1
ATOM 712 C CA . GLY A 1 90 ? -3.203 5.242 -12.329 1.00 83.44 90 GLY A CA 1
ATOM 713 C C . GLY A 1 90 ? -2.549 5.918 -11.119 1.00 83.44 90 GLY A C 1
ATOM 714 O O . GLY A 1 90 ? -2.012 7.011 -11.290 1.00 83.44 90 GLY A O 1
ATOM 715 N N . ALA A 1 91 ? -2.541 5.293 -9.931 1.00 90.12 91 ALA A N 1
ATOM 716 C CA . ALA A 1 91 ? -1.790 5.812 -8.784 1.00 90.12 91 ALA A CA 1
ATOM 717 C C . ALA A 1 91 ? -0.291 5.905 -9.071 1.00 90.12 91 ALA A C 1
ATOM 719 O O . ALA A 1 91 ? 0.380 6.827 -8.614 1.00 90.12 91 ALA A O 1
ATOM 720 N N . LEU A 1 92 ? 0.217 4.963 -9.862 1.00 90.31 92 LEU A N 1
ATOM 721 C CA . LEU A 1 92 ? 1.574 4.961 -10.377 1.00 90.31 92 LEU A CA 1
ATOM 722 C C . LEU A 1 92 ? 1.498 5.116 -11.899 1.00 90.31 92 LEU A C 1
ATOM 724 O O . LEU A 1 92 ? 1.358 4.138 -12.630 1.00 90.31 92 LEU A O 1
ATOM 728 N N . ASP A 1 93 ? 1.531 6.355 -12.383 1.00 88.81 93 ASP A N 1
ATOM 729 C CA . ASP A 1 93 ? 1.604 6.657 -13.814 1.00 88.81 93 ASP A CA 1
ATOM 730 C C . ASP A 1 93 ? 2.872 7.459 -14.096 1.00 88.81 93 ASP A C 1
ATOM 732 O O . ASP A 1 93 ? 2.910 8.666 -13.854 1.00 88.81 93 ASP A O 1
ATOM 736 N N . VAL A 1 94 ? 3.911 6.786 -14.604 1.00 84.94 94 VAL A N 1
ATOM 737 C CA . VAL A 1 94 ? 5.195 7.435 -14.929 1.00 84.94 94 VAL A CA 1
ATOM 738 C C . VAL A 1 94 ? 5.028 8.571 -15.928 1.00 84.94 94 VAL A C 1
ATOM 740 O O . VAL A 1 94 ? 5.722 9.564 -15.821 1.00 84.94 94 VAL A O 1
ATOM 743 N N . ARG A 1 95 ? 4.029 8.520 -16.815 1.00 82.81 95 ARG A N 1
ATOM 744 C CA . ARG A 1 95 ? 3.805 9.568 -17.827 1.00 82.81 95 ARG A CA 1
ATOM 745 C C . ARG A 1 95 ? 3.337 10.893 -17.223 1.00 82.81 95 ARG A C 1
ATOM 747 O O . ARG A 1 95 ? 3.377 11.916 -17.900 1.00 82.81 95 ARG A O 1
ATOM 754 N N . LYS A 1 96 ? 2.808 10.865 -15.995 1.00 81.69 96 LYS A N 1
ATOM 755 C CA . LYS A 1 96 ? 2.332 12.052 -15.270 1.00 81.69 96 LYS A CA 1
ATOM 756 C C . LYS A 1 96 ? 3.399 12.661 -14.363 1.00 81.69 96 LYS A C 1
ATOM 758 O O . LYS A 1 96 ? 3.166 13.731 -13.809 1.00 81.69 96 LYS A O 1
ATOM 763 N N . LEU A 1 97 ? 4.514 11.965 -14.165 1.00 74.94 97 LEU A N 1
ATOM 764 C CA . LEU A 1 97 ? 5.505 12.310 -13.156 1.00 74.94 97 LEU A CA 1
ATOM 765 C C . LEU A 1 97 ? 6.510 13.381 -13.646 1.00 74.94 97 LEU A C 1
ATOM 767 O O . LEU A 1 97 ? 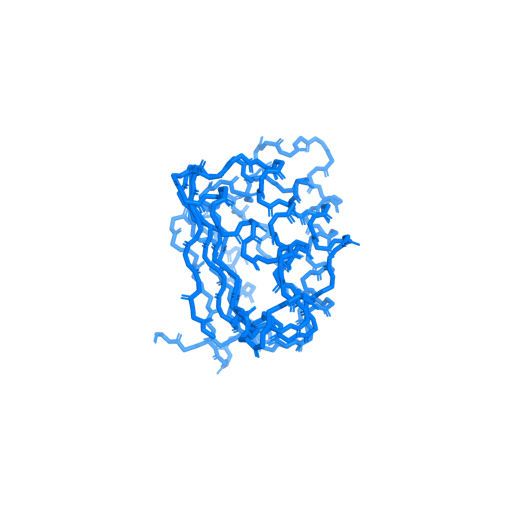7.065 14.095 -12.817 1.00 74.94 97 LEU A O 1
ATOM 771 N N . GLY A 1 98 ? 6.668 13.589 -14.961 1.00 69.38 98 GLY A N 1
ATOM 772 C CA . GLY A 1 98 ? 7.480 14.679 -15.522 1.00 69.38 98 GLY A CA 1
ATOM 773 C C . GLY A 1 98 ? 8.991 14.470 -15.345 1.00 69.38 98 GLY A C 1
ATOM 774 O O . GLY A 1 98 ? 9.456 13.379 -15.065 1.00 69.38 98 GLY A O 1
ATOM 775 N N . SER A 1 99 ? 9.818 15.511 -15.480 1.00 61.56 99 SER A N 1
ATOM 776 C CA . SER A 1 99 ? 11.287 15.362 -15.382 1.00 61.56 99 SER A CA 1
ATOM 777 C C . SER A 1 99 ? 11.808 14.893 -14.012 1.00 61.56 99 SER A C 1
ATOM 779 O O . SER A 1 99 ? 12.936 14.412 -13.942 1.00 61.56 99 SER A O 1
ATOM 781 N N . ASP A 1 100 ? 10.989 14.981 -12.958 1.00 65.25 100 ASP A N 1
ATOM 782 C CA . ASP A 1 100 ? 11.283 14.472 -11.604 1.00 65.25 100 ASP A CA 1
ATOM 783 C C . ASP A 1 100 ? 10.847 12.993 -11.422 1.00 65.25 100 ASP A C 1
ATOM 785 O O . ASP A 1 100 ? 10.845 12.446 -10.315 1.00 65.25 100 ASP A O 1
ATOM 789 N N . GLU A 1 101 ? 10.488 12.324 -12.529 1.00 62.25 101 GLU A N 1
ATOM 790 C CA . GLU A 1 101 ? 10.068 10.919 -12.641 1.00 62.25 101 GLU A CA 1
ATOM 791 C C . GLU A 1 101 ? 10.981 9.933 -11.917 1.00 62.25 101 GLU A C 1
ATOM 793 O O . GLU A 1 101 ? 10.515 8.952 -11.325 1.00 62.25 101 GLU A O 1
ATOM 798 N N . GLU A 1 102 ? 12.290 10.162 -11.994 1.00 63.91 102 GLU A N 1
ATOM 799 C CA . GLU A 1 102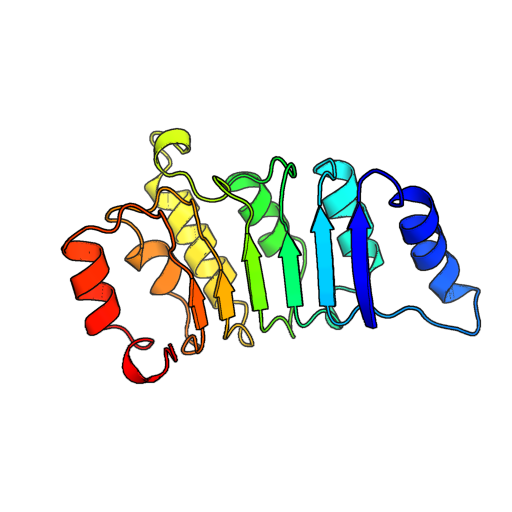 ? 13.268 9.195 -11.510 1.00 63.91 102 GLU A CA 1
ATOM 800 C C . GLU A 1 102 ? 13.356 9.172 -9.986 1.00 63.91 102 GLU A C 1
ATOM 802 O O . GLU A 1 102 ? 13.421 8.087 -9.395 1.00 63.91 102 GLU A O 1
ATOM 807 N N . ASP A 1 103 ? 13.276 10.345 -9.362 1.00 82.31 103 ASP A N 1
ATOM 808 C CA . ASP A 1 103 ? 13.477 10.510 -7.928 1.00 82.31 103 ASP A CA 1
ATOM 809 C C . ASP A 1 103 ? 12.238 10.092 -7.135 1.00 82.31 103 ASP A C 1
ATOM 811 O O . ASP A 1 103 ? 12.352 9.399 -6.118 1.00 82.31 103 ASP A O 1
ATOM 815 N N . LEU A 1 104 ? 11.035 10.429 -7.615 1.00 90.25 104 LEU A N 1
ATOM 816 C CA . LEU A 1 104 ? 9.803 10.108 -6.894 1.00 90.25 104 LEU A CA 1
ATOM 817 C C . LEU A 1 104 ? 9.522 8.601 -6.882 1.00 90.25 104 LEU A C 1
ATOM 819 O O . LEU A 1 104 ? 9.194 8.035 -5.838 1.00 90.25 104 LEU A O 1
ATOM 823 N N . LEU A 1 105 ? 9.709 7.901 -8.005 1.00 90.94 105 LEU A N 1
ATOM 824 C CA . LEU A 1 105 ? 9.478 6.456 -8.033 1.00 90.94 105 LEU A CA 1
ATOM 825 C C . LEU A 1 105 ? 10.513 5.686 -7.197 1.00 90.94 105 LEU A C 1
ATOM 827 O O . LEU A 1 105 ? 10.159 4.716 -6.525 1.00 90.94 105 LEU A O 1
ATOM 831 N N . ALA A 1 106 ? 11.776 6.125 -7.200 1.00 91.50 106 ALA A N 1
ATOM 832 C CA . ALA A 1 106 ? 12.804 5.566 -6.326 1.00 91.50 106 ALA A CA 1
ATOM 833 C C . ALA A 1 106 ? 12.477 5.814 -4.843 1.00 91.50 106 ALA A C 1
ATOM 835 O O . ALA A 1 106 ? 12.608 4.911 -4.014 1.00 91.50 106 ALA A O 1
ATOM 836 N N . THR A 1 107 ? 11.985 7.011 -4.516 1.00 94.44 107 THR A N 1
ATOM 837 C CA . THR A 1 107 ? 11.530 7.372 -3.166 1.00 94.44 107 THR A CA 1
ATOM 838 C C . THR A 1 107 ? 10.368 6.490 -2.723 1.00 94.44 107 THR A C 1
ATOM 840 O O . THR A 1 107 ? 10.410 5.926 -1.630 1.00 94.44 107 THR A O 1
ATOM 843 N N . LEU A 1 108 ? 9.373 6.278 -3.587 1.00 95.44 108 LEU A N 1
ATOM 844 C CA . LEU A 1 108 ? 8.268 5.355 -3.331 1.00 95.44 108 LEU A CA 1
ATOM 845 C C . LEU A 1 108 ? 8.752 3.921 -3.112 1.00 95.44 108 LEU A C 1
ATOM 847 O O . LEU A 1 108 ? 8.306 3.277 -2.166 1.00 95.44 108 LEU A O 1
ATOM 851 N N . GLY A 1 109 ? 9.689 3.433 -3.928 1.00 95.44 109 GLY A N 1
ATOM 852 C CA . GLY A 1 109 ? 10.304 2.122 -3.723 1.00 95.44 109 GLY A CA 1
ATOM 853 C C . GLY A 1 109 ? 10.960 2.005 -2.345 1.00 95.44 109 GLY A C 1
ATOM 854 O O . GLY A 1 109 ? 10.719 1.039 -1.623 1.00 95.44 109 GLY A O 1
ATOM 855 N N . ASN A 1 110 ? 11.722 3.020 -1.926 1.00 96.62 110 ASN A N 1
ATOM 856 C CA . ASN A 1 110 ? 12.347 3.057 -0.602 1.00 96.62 110 ASN A CA 1
ATOM 857 C C . ASN A 1 110 ? 11.315 3.081 0.535 1.00 96.62 110 ASN A C 1
ATOM 859 O O . ASN A 1 110 ? 11.476 2.352 1.513 1.00 96.62 110 ASN A O 1
ATOM 863 N N . LEU A 1 111 ? 10.247 3.875 0.402 1.00 97.00 111 LEU A N 1
ATOM 864 C CA . LEU A 1 111 ? 9.148 3.930 1.371 1.00 97.00 111 LEU A CA 1
ATOM 865 C C . LEU A 1 111 ? 8.427 2.578 1.476 1.00 97.00 111 LEU A C 1
ATOM 867 O O . LEU A 1 111 ? 8.176 2.099 2.578 1.00 97.00 111 LEU A O 1
ATOM 871 N N . LEU A 1 112 ? 8.171 1.901 0.353 1.00 96.81 112 LEU A N 1
ATOM 872 C CA . LEU A 1 112 ? 7.640 0.535 0.363 1.00 96.81 112 LEU A CA 1
ATOM 873 C C . LEU A 1 112 ? 8.619 -0.453 1.012 1.00 96.81 112 LEU A C 1
ATOM 875 O O . LEU A 1 112 ? 8.201 -1.316 1.777 1.00 96.81 112 LEU A O 1
ATOM 879 N N . GLY A 1 113 ? 9.925 -0.297 0.785 1.00 96.06 113 GLY A N 1
ATOM 880 C CA . GLY A 1 113 ? 10.967 -1.102 1.429 1.00 96.06 113 GLY A CA 1
ATOM 881 C C . GLY A 1 113 ? 11.065 -0.915 2.950 1.00 96.06 113 GLY A C 1
ATOM 882 O O . GLY A 1 113 ? 11.625 -1.770 3.648 1.00 96.06 113 GLY A O 1
ATOM 883 N N . GLN A 1 114 ? 10.506 0.169 3.499 1.00 95.88 114 GLN A N 1
ATOM 884 C CA . GLN A 1 114 ? 10.367 0.365 4.946 1.00 95.88 114 GLN A CA 1
ATOM 885 C C . GLN A 1 114 ? 9.209 -0.452 5.539 1.00 95.88 114 GLN A C 1
ATOM 887 O O . GLN A 1 114 ? 9.262 -0.797 6.719 1.00 95.88 114 GLN A O 1
ATOM 892 N N . LEU A 1 115 ? 8.223 -0.856 4.730 1.00 96.38 115 LEU A N 1
ATOM 893 C CA . LEU A 1 115 ? 7.111 -1.711 5.146 1.00 96.38 115 LEU A CA 1
ATOM 894 C C . LEU A 1 115 ? 7.575 -3.169 5.281 1.00 96.38 115 LEU A C 1
ATOM 896 O O . LEU A 1 115 ? 7.348 -4.010 4.416 1.00 96.38 115 LEU A O 1
ATOM 900 N N . LYS A 1 116 ? 8.240 -3.490 6.395 1.00 94.81 116 LYS A N 1
ATOM 901 C CA . LYS A 1 116 ? 8.899 -4.796 6.606 1.00 94.81 116 LYS A CA 1
ATOM 902 C C . LYS A 1 116 ? 7.959 -6.001 6.556 1.00 94.81 116 LYS A C 1
ATOM 904 O O . LYS A 1 116 ? 8.408 -7.107 6.268 1.00 94.81 116 LYS A O 1
ATOM 909 N N . SER A 1 117 ? 6.672 -5.789 6.810 1.00 96.31 117 SER A N 1
ATOM 910 C CA . SER A 1 117 ? 5.652 -6.838 6.765 1.00 96.31 117 SER A CA 1
ATOM 911 C C . SER A 1 117 ? 5.022 -7.026 5.377 1.00 96.31 117 SER A C 1
ATOM 913 O O . SER A 1 117 ? 4.246 -7.967 5.216 1.00 96.31 117 SER A O 1
ATOM 915 N N . LEU A 1 118 ? 5.323 -6.163 4.395 1.00 97.88 118 LEU A N 1
ATOM 916 C CA . LEU A 1 118 ? 4.646 -6.146 3.099 1.00 97.88 118 LEU A CA 1
ATOM 917 C C . LEU A 1 118 ? 5.009 -7.390 2.283 1.00 97.88 118 LEU A C 1
ATOM 919 O O . LEU A 1 118 ? 6.159 -7.580 1.895 1.00 97.88 118 LEU A O 1
ATOM 923 N N . SER A 1 119 ? 4.006 -8.220 2.005 1.00 97.06 119 SER A N 1
ATOM 924 C CA . SER A 1 119 ? 4.131 -9.445 1.214 1.00 97.06 119 SER A CA 1
ATOM 925 C C . SER A 1 119 ? 3.172 -9.476 0.024 1.00 97.06 119 SER A C 1
ATOM 927 O O . SER A 1 119 ? 3.282 -10.355 -0.824 1.00 97.06 119 SER A O 1
ATOM 929 N N . GLU A 1 120 ? 2.230 -8.541 -0.070 1.00 98.12 120 GLU A N 1
ATOM 930 C CA . GLU A 1 120 ? 1.271 -8.478 -1.167 1.00 98.12 120 GLU A CA 1
ATOM 931 C C . GLU A 1 120 ? 1.146 -7.054 -1.694 1.00 98.12 120 GLU A C 1
ATOM 933 O O . GLU A 1 120 ? 0.811 -6.130 -0.948 1.00 98.12 120 GLU A O 1
ATOM 938 N N . LEU A 1 121 ? 1.378 -6.887 -2.991 1.00 97.25 121 LEU A N 1
ATOM 939 C CA . LEU A 1 121 ? 1.312 -5.597 -3.659 1.00 97.25 121 LEU A CA 1
ATOM 940 C C . LEU A 1 121 ? 0.436 -5.702 -4.907 1.00 97.25 121 LEU A C 1
ATOM 942 O O . LEU A 1 121 ? 0.716 -6.478 -5.816 1.00 97.25 121 LEU A O 1
ATOM 946 N N . TYR A 1 122 ? -0.617 -4.897 -4.960 1.00 96.38 122 TYR A N 1
ATOM 947 C CA . TYR A 1 122 ? -1.560 -4.875 -6.070 1.00 96.38 122 TYR A CA 1
ATOM 948 C C . TYR A 1 122 ? -1.540 -3.484 -6.697 1.00 96.38 122 TYR A C 1
ATOM 950 O O . TYR A 1 122 ? -2.000 -2.512 -6.095 1.00 96.38 122 TYR A O 1
ATOM 958 N N . VAL A 1 123 ? -0.958 -3.384 -7.890 1.00 94.44 123 VAL A N 1
ATOM 959 C CA . VAL A 1 123 ? -0.763 -2.116 -8.613 1.00 94.44 123 VAL A CA 1
ATOM 960 C C . VAL A 1 123 ? -1.296 -2.207 -10.037 1.00 94.44 123 VAL A C 1
ATOM 962 O O . VAL A 1 123 ? -0.776 -1.561 -10.945 1.00 94.44 123 VAL A O 1
ATOM 965 N N . GLY A 1 124 ? -2.337 -3.015 -10.243 1.00 91.25 124 GLY A N 1
ATOM 966 C CA . GLY A 1 124 ? -2.999 -3.141 -11.534 1.00 91.25 124 GLY A CA 1
ATOM 967 C C . GLY A 1 124 ? -3.394 -1.780 -12.117 1.00 91.25 124 GLY A C 1
ATOM 968 O O . GLY A 1 124 ? -3.716 -0.834 -11.398 1.00 91.25 124 GLY A O 1
ATOM 969 N N . PHE A 1 125 ? -3.373 -1.690 -13.444 1.00 90.00 125 PHE A N 1
ATOM 970 C CA . PHE A 1 125 ? -3.682 -0.488 -14.218 1.00 90.00 125 PHE A CA 1
ATOM 971 C C . PHE A 1 125 ? -2.748 0.698 -13.908 1.00 90.00 125 PHE A C 1
ATOM 973 O O . PHE A 1 125 ? -3.137 1.860 -14.044 1.00 90.00 125 PHE A O 1
ATOM 980 N N . SER A 1 126 ? -1.513 0.410 -13.491 1.00 90.06 126 SER A N 1
ATOM 981 C CA . SER A 1 126 ? -0.433 1.391 -13.333 1.00 90.06 126 SER A CA 1
ATOM 982 C C . SER A 1 126 ? 0.453 1.429 -14.573 1.00 90.06 126 SER A C 1
ATOM 984 O O . SER A 1 126 ? 0.755 0.396 -15.152 1.00 90.06 126 SER A O 1
ATOM 986 N N . MET A 1 127 ? 0.939 2.597 -14.979 1.00 89.44 127 MET A N 1
ATOM 987 C CA . MET A 1 127 ? 1.836 2.715 -16.134 1.00 89.44 127 MET A CA 1
ATOM 988 C C . MET A 1 127 ? 3.276 2.668 -15.629 1.00 89.44 127 MET A C 1
ATOM 990 O O . MET A 1 127 ? 3.841 3.700 -15.283 1.00 89.44 127 MET A O 1
ATOM 994 N N . LEU A 1 128 ? 3.836 1.459 -15.527 1.00 88.75 128 LEU A N 1
ATOM 995 C CA . LEU A 1 128 ? 5.152 1.185 -14.921 1.00 88.75 128 LEU A CA 1
ATOM 996 C C . LEU A 1 128 ? 6.179 0.607 -15.911 1.00 88.75 128 LEU A C 1
ATOM 998 O O . LEU A 1 128 ? 7.234 0.132 -15.492 1.00 88.75 128 LEU A O 1
ATOM 1002 N N . THR A 1 129 ? 5.880 0.624 -17.211 1.00 90.06 129 THR A N 1
ATOM 1003 C CA . THR A 1 129 ? 6.706 0.029 -18.272 1.00 90.06 129 THR A CA 1
ATOM 1004 C C . THR A 1 129 ? 8.170 0.466 -18.197 1.00 90.06 129 THR A C 1
ATOM 1006 O O . THR A 1 129 ? 8.479 1.635 -18.378 1.00 90.06 129 THR A O 1
ATOM 1009 N N . GLY A 1 130 ? 9.085 -0.478 -17.985 1.00 90.75 130 GLY A N 1
ATOM 1010 C CA . GLY A 1 130 ? 10.529 -0.250 -17.887 1.00 90.75 130 GLY A CA 1
ATOM 1011 C C . GLY A 1 130 ? 11.015 0.258 -16.528 1.00 90.75 130 GLY A C 1
ATOM 1012 O O . GLY A 1 130 ? 12.225 0.379 -16.328 1.00 90.75 130 GLY A O 1
ATOM 1013 N N . HIS A 1 131 ? 10.111 0.530 -15.587 1.00 91.69 131 HIS A N 1
ATOM 1014 C CA . HIS A 1 131 ? 10.429 1.137 -14.295 1.00 91.69 131 HIS A CA 1
ATOM 1015 C C . HIS A 1 131 ? 10.099 0.241 -13.097 1.00 91.69 131 HIS A C 1
ATOM 1017 O O . HIS A 1 131 ? 10.371 0.626 -11.957 1.00 91.69 131 HIS A O 1
ATOM 1023 N N . LEU A 1 132 ? 9.583 -0.973 -13.321 1.00 92.44 132 LEU A N 1
ATOM 1024 C CA . LEU A 1 132 ? 9.143 -1.869 -12.249 1.00 92.44 132 LEU A CA 1
ATOM 1025 C C . LEU A 1 132 ? 10.251 -2.154 -11.223 1.00 92.44 132 LEU A C 1
ATOM 1027 O O . LEU A 1 132 ? 10.008 -2.168 -10.015 1.00 92.44 132 LEU A O 1
ATOM 1031 N N . ARG A 1 133 ? 11.494 -2.303 -11.697 1.00 93.75 133 ARG A N 1
ATOM 1032 C CA . ARG A 1 133 ? 12.670 -2.504 -10.841 1.00 93.75 133 ARG A CA 1
ATOM 1033 C C . ARG A 1 133 ? 12.830 -1.402 -9.794 1.00 93.75 133 ARG A C 1
ATOM 1035 O O . ARG A 1 133 ? 13.229 -1.710 -8.680 1.00 93.75 133 ARG A O 1
ATOM 1042 N N . ARG A 1 134 ? 12.554 -0.136 -10.123 1.00 92.12 134 ARG A N 1
ATOM 1043 C CA . ARG A 1 134 ? 12.751 0.988 -9.187 1.00 92.12 134 ARG A CA 1
ATOM 1044 C C . ARG A 1 134 ? 11.814 0.899 -7.990 1.00 92.12 134 ARG A C 1
ATOM 1046 O O . ARG A 1 134 ? 12.224 1.196 -6.876 1.00 92.12 134 ARG A O 1
ATOM 1053 N N . LEU A 1 135 ? 10.589 0.442 -8.233 1.00 93.06 135 LEU A N 1
ATOM 1054 C CA . LEU A 1 135 ? 9.590 0.258 -7.192 1.00 93.06 135 LEU A CA 1
ATOM 1055 C C . LEU A 1 135 ? 9.908 -0.957 -6.311 1.00 93.06 135 LEU A C 1
ATOM 1057 O O . LEU A 1 135 ? 9.778 -0.874 -5.096 1.00 93.06 135 LEU A O 1
ATOM 1061 N N . LEU A 1 136 ? 10.311 -2.076 -6.920 1.00 95.00 136 LEU A N 1
ATOM 1062 C CA . LEU A 1 136 ? 10.415 -3.364 -6.226 1.00 95.00 136 LEU A CA 1
ATOM 1063 C C . LEU A 1 136 ? 11.799 -3.652 -5.631 1.00 95.00 136 LEU A C 1
ATOM 1065 O O . LEU A 1 136 ? 11.893 -4.311 -4.603 1.00 95.00 136 LEU A O 1
ATOM 1069 N N . TYR A 1 137 ? 12.882 -3.148 -6.229 1.00 94.94 137 TYR A N 1
ATOM 1070 C CA . TYR A 1 137 ? 14.250 -3.447 -5.785 1.00 94.94 137 TYR A CA 1
ATOM 1071 C C . TYR A 1 137 ? 14.524 -3.137 -4.301 1.00 94.94 137 TYR A C 1
ATOM 1073 O O . TYR A 1 137 ? 15.221 -3.933 -3.672 1.00 94.94 137 TYR A O 1
ATOM 1081 N N . PRO A 1 138 ? 13.994 -2.048 -3.708 1.00 96.00 138 PRO A N 1
ATOM 1082 C CA . PRO A 1 138 ? 14.230 -1.756 -2.293 1.00 96.00 138 PRO A CA 1
ATOM 1083 C C . PRO A 1 138 ? 13.455 -2.653 -1.312 1.00 96.00 138 PRO A C 1
ATOM 1085 O O . PRO A 1 138 ? 13.721 -2.603 -0.108 1.00 96.00 138 PRO A O 1
ATOM 1088 N N . LEU A 1 139 ? 12.490 -3.456 -1.776 1.00 95.31 139 LEU A N 1
ATOM 1089 C CA . LEU A 1 139 ? 11.710 -4.336 -0.906 1.00 95.31 139 LEU A CA 1
ATOM 1090 C C . LEU A 1 139 ? 12.581 -5.506 -0.442 1.00 95.31 139 LEU A C 1
ATOM 1092 O O . LEU A 1 139 ? 12.950 -6.386 -1.215 1.00 95.31 139 LEU A O 1
ATOM 1096 N N . THR A 1 140 ? 12.876 -5.538 0.857 1.00 91.56 140 THR A N 1
ATOM 1097 C CA . THR A 1 140 ? 13.671 -6.613 1.472 1.00 91.56 140 THR A CA 1
ATOM 1098 C C . THR A 1 140 ? 12.855 -7.867 1.768 1.00 91.56 140 THR A C 1
ATOM 1100 O O . THR A 1 140 ? 13.420 -8.944 1.936 1.00 91.56 140 THR A O 1
ATOM 1103 N N . THR A 1 141 ? 11.535 -7.727 1.870 1.00 94.00 141 THR A N 1
ATOM 1104 C CA . THR A 1 141 ? 10.616 -8.837 2.124 1.00 94.00 141 THR A CA 1
ATOM 1105 C C . THR A 1 141 ? 10.140 -9.389 0.780 1.00 94.00 141 THR A C 1
ATOM 1107 O O . THR A 1 141 ? 9.613 -8.622 -0.031 1.00 94.00 141 THR A O 1
ATOM 1110 N N . PRO A 1 142 ? 10.330 -10.690 0.496 1.00 94.50 142 PRO A N 1
ATOM 1111 C CA . PRO A 1 142 ? 9.832 -11.281 -0.736 1.00 94.50 142 PRO A CA 1
ATOM 1112 C C . PRO A 1 142 ? 8.308 -11.162 -0.820 1.00 94.50 142 PRO A C 1
ATOM 1114 O O . PRO A 1 142 ? 7.590 -11.590 0.087 1.00 94.50 142 PRO A O 1
ATOM 1117 N N . LEU A 1 143 ? 7.811 -10.591 -1.918 1.00 97.00 143 LEU A N 1
ATOM 1118 C CA . LEU A 1 143 ? 6.385 -10.570 -2.199 1.00 97.00 143 LEU A CA 1
ATOM 1119 C C . LEU A 1 143 ? 5.901 -11.993 -2.495 1.00 97.00 143 LEU A C 1
ATOM 1121 O O . LEU A 1 143 ? 6.505 -12.717 -3.280 1.00 97.00 143 LEU A O 1
ATOM 1125 N N . GLN A 1 144 ? 4.790 -12.358 -1.868 1.00 96.06 144 GLN A N 1
ATOM 1126 C CA . GLN A 1 144 ? 4.030 -13.580 -2.113 1.00 96.06 144 GLN A CA 1
ATOM 1127 C C . GLN A 1 144 ? 2.969 -13.373 -3.192 1.00 96.06 144 GLN A C 1
ATOM 1129 O O . GLN A 1 144 ? 2.643 -14.300 -3.926 1.00 96.06 144 GLN A O 1
ATOM 1134 N N . ARG A 1 145 ? 2.421 -12.154 -3.292 1.00 96.44 145 ARG A N 1
ATOM 1135 C CA . ARG A 1 145 ? 1.439 -11.776 -4.314 1.00 96.44 145 ARG A CA 1
ATOM 1136 C C . ARG A 1 145 ? 1.812 -10.439 -4.938 1.00 96.44 145 ARG A C 1
ATOM 1138 O O . ARG A 1 145 ? 2.061 -9.465 -4.230 1.00 96.44 145 ARG A O 1
ATOM 1145 N N . LEU A 1 146 ? 1.835 -10.401 -6.265 1.00 95.62 146 LEU A N 1
ATOM 1146 C CA . LEU A 1 146 ? 2.102 -9.197 -7.039 1.00 95.62 146 LEU A CA 1
ATOM 1147 C C . LEU A 1 146 ? 1.129 -9.134 -8.217 1.00 95.62 146 LEU A C 1
ATOM 1149 O O . LEU A 1 146 ? 1.234 -9.923 -9.152 1.00 95.62 146 LEU A O 1
ATOM 1153 N N . GLU A 1 147 ? 0.187 -8.195 -8.180 1.00 94.12 147 GLU A N 1
ATOM 1154 C CA . GLU A 1 147 ? -0.746 -7.973 -9.287 1.00 94.12 147 GLU A CA 1
ATOM 1155 C C . GLU A 1 147 ? -0.264 -6.815 -10.167 1.00 94.12 147 GLU A C 1
ATOM 1157 O O . GLU A 1 147 ? -0.195 -5.665 -9.726 1.00 94.12 147 GLU A O 1
ATOM 1162 N N . LEU A 1 148 ? 0.029 -7.133 -11.432 1.00 92.56 148 LEU A N 1
ATOM 1163 C CA . LEU A 1 148 ? 0.497 -6.198 -12.467 1.00 92.56 148 LEU A CA 1
ATOM 1164 C C . LEU A 1 148 ? -0.437 -6.168 -13.687 1.00 92.56 148 LEU A C 1
ATOM 1166 O O . LEU A 1 148 ? 0.004 -5.929 -14.817 1.00 92.56 148 LEU A O 1
ATOM 1170 N N . ALA A 1 149 ? -1.722 -6.470 -13.486 1.00 90.62 149 ALA A N 1
ATOM 1171 C CA . ALA A 1 149 ? -2.704 -6.477 -14.564 1.00 90.62 149 ALA A CA 1
ATOM 1172 C C . ALA A 1 149 ? -2.699 -5.124 -15.290 1.00 90.62 149 ALA A C 1
ATOM 1174 O O . ALA A 1 149 ? -2.765 -4.080 -14.653 1.00 90.62 149 ALA A O 1
ATOM 1175 N N . ASN A 1 150 ? -2.626 -5.129 -16.622 1.00 89.06 150 ASN A N 1
ATOM 1176 C CA . ASN A 1 150 ? -2.644 -3.913 -17.445 1.00 89.06 150 ASN A CA 1
ATOM 1177 C C . ASN A 1 150 ? -1.539 -2.884 -17.123 1.00 89.06 150 ASN A C 1
ATOM 1179 O O . ASN A 1 150 ? -1.760 -1.687 -17.294 1.00 89.06 150 ASN A O 1
ATOM 1183 N N . CYS A 1 151 ? -0.347 -3.338 -16.706 1.00 89.88 1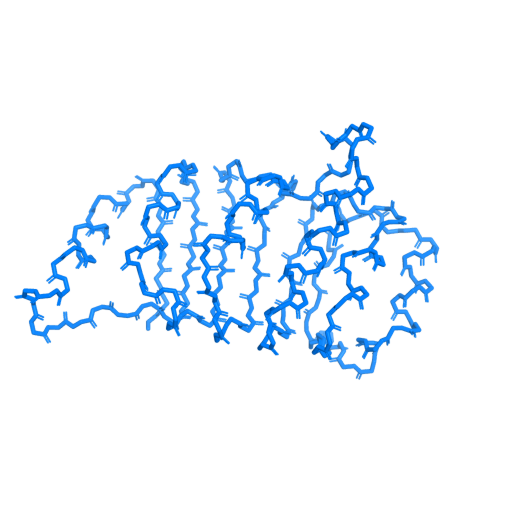51 CYS A N 1
ATOM 1184 C CA . CYS A 1 151 ? 0.803 -2.456 -16.455 1.00 89.88 151 CYS A CA 1
ATOM 1185 C C . CYS A 1 151 ? 1.758 -2.247 -17.646 1.00 89.88 151 CYS A C 1
ATOM 1187 O O . CYS A 1 151 ? 2.811 -1.630 -17.490 1.00 89.88 151 CYS A O 1
ATOM 1189 N N . CYS A 1 152 ? 1.413 -2.772 -18.828 1.00 87.62 152 CYS A N 1
ATOM 1190 C CA . CYS A 1 152 ? 2.205 -2.646 -20.060 1.00 87.62 152 CYS A CA 1
ATOM 1191 C C . CYS A 1 152 ? 3.683 -3.074 -19.899 1.00 87.62 152 CYS A C 1
ATOM 1193 O O . CYS A 1 152 ? 4.579 -2.407 -20.411 1.00 87.62 152 CYS A O 1
ATOM 1195 N N . LEU A 1 153 ? 3.954 -4.160 -19.165 1.00 89.56 153 LEU A N 1
ATOM 1196 C CA . LEU A 1 153 ? 5.320 -4.610 -18.858 1.00 89.56 153 LEU A CA 1
ATOM 1197 C C . LEU A 1 153 ? 6.128 -4.927 -20.126 1.00 89.56 153 LEU A C 1
ATOM 1199 O O . LEU A 1 153 ? 5.619 -5.557 -21.055 1.00 89.56 153 LEU A O 1
ATOM 1203 N N . ASN A 1 154 ? 7.402 -4.530 -20.148 1.00 93.50 154 ASN A N 1
ATOM 1204 C CA . ASN A 1 154 ? 8.320 -4.808 -21.255 1.00 93.50 154 ASN A CA 1
ATOM 1205 C C . ASN A 1 154 ? 9.349 -5.903 -20.906 1.00 93.50 154 ASN A C 1
ATOM 1207 O O . ASN A 1 154 ? 9.356 -6.482 -19.819 1.00 93.50 154 ASN A O 1
ATOM 1211 N N . ARG A 1 155 ? 10.267 -6.189 -21.840 1.00 94.50 155 ARG A N 1
ATOM 1212 C CA . ARG A 1 155 ? 11.319 -7.201 -21.651 1.00 94.50 155 ARG A CA 1
ATOM 1213 C C . ARG A 1 155 ? 12.215 -6.924 -20.439 1.00 94.50 155 ARG A C 1
ATOM 1215 O O . ARG A 1 155 ? 12.646 -7.876 -19.793 1.00 94.50 155 ARG A O 1
AT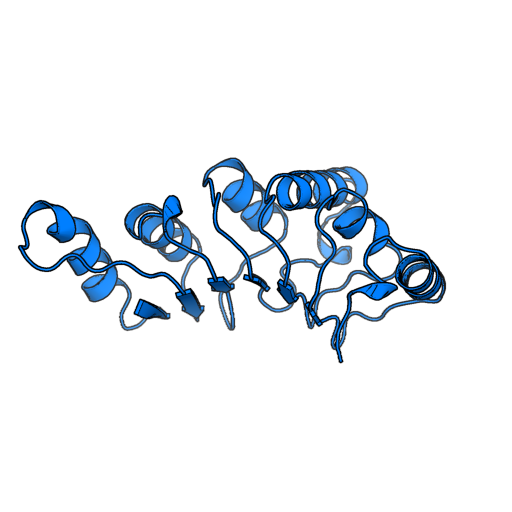OM 1222 N N . VAL A 1 156 ? 12.513 -5.660 -20.141 1.00 94.69 156 VAL A N 1
ATOM 1223 C CA . VAL A 1 156 ? 13.341 -5.273 -18.989 1.00 94.69 156 VAL A CA 1
ATOM 1224 C C . VAL A 1 156 ? 12.617 -5.612 -17.689 1.00 94.69 156 VAL A C 1
ATOM 1226 O O . VAL A 1 156 ? 13.217 -6.235 -16.815 1.00 94.69 156 VAL A O 1
ATOM 1229 N N . ASP A 1 157 ? 11.322 -5.298 -17.597 1.00 94.12 157 ASP A N 1
ATOM 1230 C CA . ASP A 1 157 ? 10.500 -5.613 -16.421 1.00 94.12 157 ASP A CA 1
ATOM 1231 C C . ASP A 1 157 ? 10.411 -7.124 -16.190 1.00 94.12 157 ASP A C 1
ATOM 1233 O O . ASP A 1 157 ? 10.639 -7.602 -15.079 1.00 94.12 157 ASP A O 1
ATOM 1237 N N . MET A 1 158 ? 10.149 -7.888 -17.256 1.00 93.38 158 MET A N 1
ATOM 1238 C CA . MET A 1 158 ? 10.059 -9.349 -17.188 1.00 93.38 158 MET A CA 1
ATOM 1239 C C . MET A 1 158 ? 11.391 -9.988 -16.787 1.00 93.38 158 MET A C 1
ATOM 1241 O O . MET A 1 158 ? 11.411 -10.903 -15.968 1.00 93.38 158 MET A O 1
ATOM 1245 N N . THR A 1 159 ? 12.504 -9.479 -17.326 1.00 95.31 159 THR A N 1
ATOM 1246 C CA . THR A 1 159 ? 13.852 -9.955 -16.977 1.00 95.31 159 THR A CA 1
ATOM 1247 C C . THR A 1 159 ? 14.179 -9.646 -15.520 1.00 95.31 159 THR A C 1
ATOM 1249 O O . THR A 1 159 ? 14.791 -10.465 -14.840 1.00 95.31 159 THR A O 1
ATOM 1252 N N . TYR A 1 160 ? 13.779 -8.477 -15.017 1.00 94.88 160 TYR A N 1
ATOM 1253 C CA . TYR A 1 160 ? 13.937 -8.162 -13.603 1.00 94.88 160 TYR A CA 1
ATOM 1254 C C . TYR A 1 160 ? 13.103 -9.104 -12.731 1.00 94.88 160 TYR A C 1
ATOM 1256 O O . TYR A 1 160 ? 13.659 -9.716 -11.826 1.00 94.88 160 TYR A O 1
ATOM 1264 N N . LEU A 1 161 ? 11.808 -9.276 -13.022 1.00 93.12 161 LEU A N 1
ATOM 1265 C CA . LEU A 1 161 ? 10.921 -10.137 -12.235 1.00 93.12 161 LEU A CA 1
ATOM 1266 C C . LEU A 1 161 ? 11.458 -11.563 -12.117 1.00 93.12 161 LEU A C 1
ATOM 1268 O O . LEU A 1 161 ? 11.534 -12.075 -11.002 1.00 93.12 161 LEU A O 1
ATOM 1272 N N . SER A 1 162 ? 11.904 -12.163 -13.227 1.00 92.88 162 SER A N 1
ATOM 1273 C CA . SER A 1 162 ? 12.438 -13.531 -13.241 1.00 92.88 162 SER A CA 1
ATOM 1274 C C . SER A 1 162 ? 13.734 -13.702 -12.444 1.00 92.88 162 SER A C 1
ATOM 1276 O O . SER A 1 162 ? 14.049 -14.815 -12.041 1.00 92.88 162 SER A O 1
ATOM 1278 N N . ASN A 1 163 ? 14.490 -12.622 -12.225 1.00 94.00 163 ASN A N 1
ATOM 1279 C CA . ASN A 1 163 ? 15.785 -12.638 -11.533 1.00 94.00 163 ASN A CA 1
ATOM 1280 C C . ASN A 1 163 ? 15.757 -11.889 -10.186 1.00 94.00 163 ASN A C 1
ATOM 1282 O O . ASN A 1 163 ? 16.805 -11.639 -9.594 1.00 94.00 163 ASN A O 1
ATOM 1286 N N . SER A 1 164 ? 14.578 -11.475 -9.720 1.00 94.00 164 SER A N 1
ATOM 1287 C CA . SER A 1 164 ? 14.417 -10.728 -8.470 1.00 94.00 164 SER A CA 1
ATOM 1288 C C . SER A 1 164 ? 14.287 -11.662 -7.266 1.00 94.00 164 SER A C 1
ATOM 1290 O O . SER A 1 164 ? 13.912 -12.819 -7.414 1.00 94.00 164 SER A O 1
ATOM 1292 N N . LEU A 1 165 ? 14.489 -11.131 -6.055 1.00 92.69 165 LEU A N 1
ATOM 1293 C CA . LEU A 1 165 ? 14.200 -11.824 -4.786 1.00 92.69 165 LEU A CA 1
ATOM 1294 C C . LEU A 1 165 ? 12.758 -12.371 -4.712 1.00 92.69 165 LEU A C 1
ATOM 1296 O O . LEU A 1 165 ? 12.465 -13.298 -3.959 1.00 92.69 165 LEU A O 1
ATOM 1300 N N . HIS A 1 166 ? 11.838 -11.770 -5.465 1.00 93.31 166 HIS A N 1
ATOM 1301 C CA . HIS A 1 166 ? 10.427 -12.127 -5.443 1.00 93.31 166 HIS A CA 1
ATOM 1302 C C . HIS A 1 166 ? 10.122 -13.380 -6.277 1.00 93.31 166 HIS A C 1
ATOM 1304 O O . HIS A 1 166 ? 9.127 -14.040 -6.004 1.00 93.31 166 HIS A O 1
ATOM 1310 N N . SER A 1 167 ? 10.960 -13.732 -7.261 1.00 91.25 167 SER A N 1
ATOM 1311 C CA . SER A 1 167 ? 10.640 -14.740 -8.286 1.00 91.25 167 SER A CA 1
ATOM 1312 C C . SER A 1 167 ? 10.219 -16.097 -7.716 1.00 91.25 167 SER A C 1
ATOM 1314 O O . SER A 1 167 ? 9.257 -16.685 -8.197 1.00 91.25 167 SER A O 1
ATOM 1316 N N . GLU A 1 168 ? 10.899 -16.570 -6.672 1.00 89.00 168 GLU A N 1
ATOM 1317 C CA . GLU A 1 168 ? 10.651 -17.880 -6.057 1.00 89.00 168 GLU A CA 1
ATOM 1318 C C . GLU A 1 168 ? 9.432 -17.900 -5.123 1.00 89.00 168 GLU A C 1
ATOM 1320 O O . GLU A 1 168 ? 8.931 -18.968 -4.782 1.00 89.00 168 GLU A O 1
ATOM 1325 N N . ASN A 1 169 ? 8.958 -16.727 -4.693 1.00 89.81 169 ASN A N 1
ATOM 1326 C CA . ASN A 1 169 ? 7.922 -16.592 -3.668 1.00 89.81 169 ASN A CA 1
ATOM 1327 C C . ASN A 1 169 ? 6.570 -16.143 -4.228 1.00 89.81 169 ASN A C 1
ATOM 1329 O O . ASN A 1 169 ? 5.559 -16.274 -3.539 1.00 89.81 169 ASN A O 1
ATOM 1333 N N . LEU A 1 170 ? 6.543 -15.614 -5.454 1.00 88.69 170 LEU A N 1
ATOM 1334 C CA . LEU A 1 170 ? 5.312 -15.191 -6.108 1.00 88.69 170 LEU A CA 1
ATOM 1335 C C . LEU A 1 170 ? 4.443 -16.410 -6.441 1.00 88.69 170 LEU A C 1
ATOM 1337 O O . LEU A 1 170 ? 4.785 -17.225 -7.296 1.00 88.69 170 LEU A O 1
ATOM 1341 N N . VAL A 1 171 ? 3.301 -16.514 -5.764 1.00 75.38 171 VAL A N 1
ATOM 1342 C CA . VAL A 1 171 ? 2.290 -17.549 -6.005 1.00 75.38 171 VAL A CA 1
ATOM 1343 C C . VAL A 1 171 ? 1.278 -17.027 -7.031 1.00 75.38 171 VAL A C 1
ATOM 1345 O O . VAL A 1 171 ? 0.889 -15.858 -6.965 1.00 75.38 171 VAL A O 1
ATOM 1348 N N . GLN A 1 172 ? 0.886 -17.884 -7.983 1.00 53.50 172 GLN A N 1
ATOM 1349 C CA . GLN A 1 172 ? -0.182 -17.609 -8.960 1.00 53.50 172 GLN A CA 1
ATOM 1350 C C . GLN A 1 172 ? -1.561 -17.502 -8.305 1.00 53.50 172 GLN A C 1
ATOM 1352 O O . GLN A 1 172 ? -1.843 -18.295 -7.377 1.00 53.50 172 GLN A O 1
#

InterPro domains:
  IPR050694 LRRC14/PRAME [PTHR14224] (2-170)

pLDDT: mean 91.33, std 7.46, range [53.5, 98.25]

Organism: Nothobranchius furzeri (NCBI:txid105023)

Sequence (172 aa):
LNGFVTGRNYDPVAQAFLLLRCCPLKLHFVGFRADSLSLKHLFYVLRLAEPEAITKLEVVHNVPLEAFHLEVLLSKVDFPKLKSLTLPAGALDVRKLGSDEEDLLATLGNLLGQLKSLSELYVGFSMLTGHLRRLLYPLTTPLQRLELANCCLNRVDMTYLSNSLHSENLVQ

Foldseek 3Di:
DADEDEPVCLVVLLVLLVCQVVDPDHDAHQHYAYEHDELVSVLSSCVSRPLQNHQHYHYEYNHPAALVSLLCSLVVDDNQNHAEYHDYAQNAELVPCPPCSLVSLLSQLQSQLVNLNHQYYHHENHQQELNQCSNPVSNPDAHQYYHHHNNPYDPNNVVCCCVDPNVVRHDD